Protein AF-A0A1E7XCE8-F1 (afdb_monomer_lite)

pLDDT: mean 71.46, std 15.87, range [41.97, 92.0]

Radius of gyration: 20.76 Å; chains: 1; bounding box: 53×36×52 Å

Organism: NCBI:txid481719

Foldseek 3Di:
DDDPDQPQQQCAAPVGHNVCLVVVLCVLQVDDPPDDDDSHRDDNDDVSSVVVSVVSNVVVVVVVVVVVPPPVVVVVVVVCVVDPDDD

Sequence (87 aa):
MRRQFTDDVYKPTSYMTLEQFYKSLQRDTGVDDSFFMFDYPVPENEDEYQQAVKLVKYIISSSHNKSKSSNEELADLQEAIKHPKRK

Secondary structure (DSSP, 8-state):
----SSTTTTSPPSS--HHHHHHHHHHHH---TT----SPPPPSSHHHHHHHHHHHHHHHHHHHHHTTTHHHHHHHHHHHHH-----

Structure (mmCIF, N/CA/C/O backbone):
data_AF-A0A1E7XCE8-F1
#
_entry.id   AF-A0A1E7XCE8-F1
#
loop_
_atom_site.group_PDB
_atom_site.id
_atom_site.type_symbol
_atom_site.label_atom_id
_atom_site.label_alt_id
_atom_site.label_comp_id
_atom_site.label_asym_id
_atom_site.label_entity_id
_atom_site.label_seq_id
_atom_site.pdbx_PDB_ins_code
_atom_site.Cartn_x
_atom_site.Cartn_y
_atom_site.Cartn_z
_atom_site.occupancy
_atom_site.B_iso_or_equiv
_atom_site.auth_seq_id
_atom_site.auth_comp_id
_atom_site.auth_asym_id
_atom_site.auth_atom_id
_atom_site.pdbx_PDB_model_num
ATOM 1 N N . MET A 1 1 ? -11.079 18.342 -24.963 1.00 41.97 1 MET A N 1
ATOM 2 C CA . MET A 1 1 ? -9.863 17.590 -24.587 1.00 41.97 1 MET A CA 1
ATOM 3 C C . MET A 1 1 ? -10.179 16.794 -23.322 1.00 41.97 1 MET A C 1
ATOM 5 O O . MET A 1 1 ? -10.372 17.400 -22.277 1.00 41.97 1 MET A O 1
ATOM 9 N N . ARG A 1 2 ? -10.406 15.476 -23.427 1.00 45.09 2 ARG A N 1
ATOM 10 C CA . ARG A 1 2 ? -10.824 14.610 -22.305 1.00 45.09 2 ARG A CA 1
ATOM 11 C C . ARG A 1 2 ? -9.598 13.879 -21.734 1.00 45.09 2 ARG A C 1
ATOM 13 O O . ARG A 1 2 ? -8.989 13.106 -22.453 1.00 45.09 2 ARG A O 1
ATOM 20 N N . ARG A 1 3 ? -9.283 14.177 -20.466 1.00 44.28 3 ARG A N 1
ATOM 21 C CA . ARG A 1 3 ? -8.593 13.360 -19.439 1.00 44.28 3 ARG A CA 1
ATOM 22 C C . ARG A 1 3 ? -7.484 12.406 -19.933 1.00 44.28 3 ARG A C 1
ATOM 24 O O . ARG A 1 3 ? -7.768 11.265 -20.259 1.00 44.28 3 ARG A O 1
ATOM 31 N N . GLN A 1 4 ? -6.226 12.852 -19.870 1.00 47.94 4 GLN A N 1
ATOM 32 C CA . GLN A 1 4 ? -5.016 12.007 -19.961 1.00 47.94 4 GLN A CA 1
ATOM 33 C C . GLN A 1 4 ? -4.427 11.652 -18.573 1.00 47.94 4 GLN A C 1
ATOM 35 O O . GLN A 1 4 ? -3.255 11.326 -18.468 1.00 47.94 4 GLN A O 1
ATOM 40 N N . PHE A 1 5 ? -5.204 11.747 -17.488 1.00 51.31 5 PHE A N 1
ATOM 41 C CA . PHE A 1 5 ? -4.658 11.717 -16.118 1.00 51.31 5 PHE A CA 1
ATOM 42 C C . PHE A 1 5 ? -4.741 10.368 -15.387 1.00 51.31 5 PHE A C 1
ATOM 44 O O . PHE A 1 5 ? -4.305 10.297 -14.248 1.00 51.31 5 PHE A O 1
ATOM 51 N N . THR A 1 6 ? -5.282 9.310 -15.995 1.00 52.94 6 THR A N 1
ATOM 52 C CA . THR A 1 6 ? -5.505 8.032 -15.284 1.00 52.94 6 THR A CA 1
ATOM 53 C C . THR A 1 6 ? -4.622 6.890 -15.767 1.00 52.94 6 THR A C 1
ATOM 55 O O . THR A 1 6 ? -4.392 5.954 -15.019 1.00 52.94 6 THR A O 1
ATOM 58 N N . ASP A 1 7 ? -4.104 6.940 -16.996 1.00 54.56 7 ASP A N 1
ATOM 59 C CA . ASP A 1 7 ? -3.356 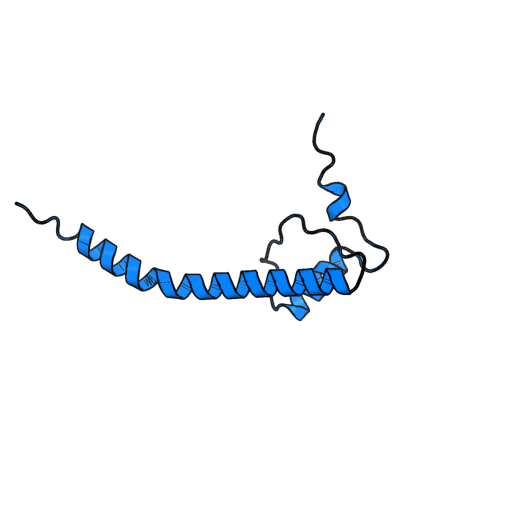5.803 -17.551 1.00 54.56 7 ASP A CA 1
ATOM 60 C C . ASP A 1 7 ? -1.976 5.640 -16.906 1.00 54.56 7 ASP A C 1
ATOM 62 O O . ASP A 1 7 ? -1.475 4.532 -16.785 1.00 54.56 7 ASP A O 1
ATOM 66 N N . ASP A 1 8 ? -1.359 6.741 -16.475 1.00 60.38 8 ASP A N 1
ATOM 67 C CA . ASP A 1 8 ? 0.023 6.730 -15.989 1.00 60.38 8 ASP A CA 1
ATOM 68 C C . ASP A 1 8 ? 0.162 6.143 -14.581 1.00 60.38 8 ASP A C 1
ATOM 70 O O . ASP A 1 8 ? 1.139 5.477 -14.267 1.00 60.38 8 ASP A O 1
ATOM 74 N N . VAL A 1 9 ? -0.878 6.310 -13.767 1.00 63.47 9 VAL A N 1
ATOM 75 C CA . VAL A 1 9 ? -0.936 5.853 -12.376 1.00 63.47 9 VAL A CA 1
ATOM 76 C C . VAL A 1 9 ? -0.925 4.323 -12.287 1.00 63.47 9 VAL A C 1
ATOM 78 O O . VAL A 1 9 ? -0.340 3.751 -11.374 1.00 63.47 9 VAL A O 1
ATOM 81 N N . TYR A 1 10 ? -1.546 3.646 -13.252 1.00 69.19 10 TYR A N 1
ATOM 82 C CA . TYR A 1 10 ? -1.718 2.192 -13.245 1.00 69.19 10 TYR A CA 1
ATOM 83 C C . TYR A 1 10 ? -0.671 1.445 -14.072 1.00 69.19 10 TYR A C 1
ATOM 85 O O . TYR A 1 10 ? -0.724 0.213 -14.167 1.00 69.19 10 TYR A O 1
ATOM 93 N N . LYS A 1 11 ? 0.274 2.163 -14.688 1.00 77.12 11 LYS A N 1
ATOM 94 C CA . LYS A 1 11 ? 1.322 1.525 -15.479 1.00 77.12 11 LYS A CA 1
ATOM 95 C C . LYS A 1 11 ? 2.257 0.736 -14.571 1.00 77.12 11 LYS A C 1
ATOM 97 O O . LYS A 1 11 ? 2.649 1.227 -13.516 1.00 77.12 11 LYS A O 1
ATOM 102 N N . PRO A 1 12 ? 2.641 -0.485 -14.973 1.00 80.12 12 PRO A N 1
ATOM 103 C CA . PRO A 1 12 ? 3.695 -1.198 -14.277 1.00 80.12 12 PRO A CA 1
ATOM 104 C C . PRO A 1 12 ? 4.991 -0.392 -14.373 1.00 80.12 12 PRO A C 1
ATOM 106 O O . PRO A 1 12 ? 5.324 0.139 -15.435 1.00 80.12 12 PRO A O 1
ATOM 109 N N . THR A 1 13 ? 5.724 -0.333 -13.272 1.00 83.50 13 THR A N 1
ATOM 110 C CA . THR A 1 13 ? 7.049 0.280 -13.229 1.00 83.50 13 THR A CA 1
ATOM 111 C C . THR A 1 13 ? 8.115 -0.795 -13.408 1.00 83.50 13 THR A C 1
ATOM 113 O O . THR A 1 13 ? 7.836 -1.997 -13.393 1.00 83.50 13 THR A O 1
ATOM 116 N N . SER A 1 14 ? 9.372 -0.375 -13.541 1.00 86.12 14 SER A N 1
ATOM 117 C CA . SER A 1 14 ? 10.516 -1.297 -13.517 1.00 86.12 14 SER A CA 1
ATOM 118 C C . SER A 1 14 ? 10.666 -2.031 -12.178 1.00 86.12 14 SER A C 1
ATOM 120 O O . SER A 1 14 ? 11.378 -3.031 -12.111 1.00 86.12 14 SER A O 1
ATOM 122 N N . TYR A 1 15 ? 10.029 -1.530 -11.116 1.00 88.50 15 TYR A N 1
ATOM 123 C CA . TYR A 1 15 ? 10.119 -2.083 -9.772 1.00 88.50 15 TYR A CA 1
ATOM 124 C C . TYR A 1 15 ? 9.022 -3.110 -9.496 1.00 88.50 15 TYR A C 1
ATOM 126 O O . TYR A 1 15 ? 9.321 -4.205 -9.019 1.00 88.50 15 TYR A O 1
ATOM 134 N N . MET A 1 16 ? 7.764 -2.792 -9.817 1.00 87.62 16 MET A N 1
ATOM 135 C CA . MET A 1 16 ? 6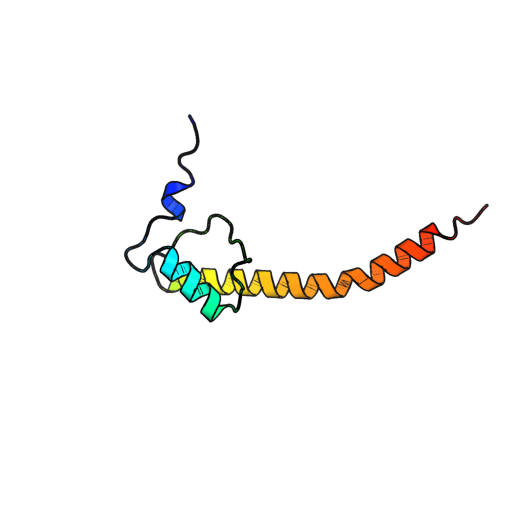.653 -3.720 -9.621 1.00 87.62 16 MET A CA 1
ATOM 136 C C . MET A 1 16 ? 5.470 -3.451 -10.552 1.00 87.62 16 MET A C 1
ATOM 138 O O . MET A 1 16 ? 5.316 -2.375 -11.127 1.00 87.62 16 MET A O 1
ATOM 142 N N . THR A 1 17 ? 4.596 -4.447 -10.688 1.00 88.69 17 THR A N 1
ATOM 143 C CA . THR A 1 17 ? 3.304 -4.272 -11.363 1.00 88.69 17 THR A CA 1
ATOM 144 C C . THR A 1 17 ? 2.246 -3.736 -10.403 1.00 88.69 17 THR A C 1
ATOM 146 O O . THR A 1 17 ? 2.361 -3.880 -9.186 1.00 88.69 17 THR A O 1
ATOM 149 N N . LEU A 1 18 ? 1.157 -3.192 -10.949 1.00 84.88 18 LEU A N 1
ATOM 150 C CA . LEU A 1 18 ? -0.000 -2.775 -10.157 1.00 84.88 18 LEU A CA 1
ATOM 151 C C . LEU A 1 18 ? -0.548 -3.909 -9.272 1.00 84.88 18 LEU A C 1
ATOM 153 O O . LEU A 1 18 ? -0.865 -3.700 -8.105 1.00 84.88 18 LEU A O 1
ATOM 157 N N . GLU A 1 19 ? -0.620 -5.132 -9.803 1.00 85.25 19 GLU A N 1
ATOM 158 C CA . GLU A 1 19 ? -1.088 -6.292 -9.037 1.00 85.25 19 GLU A CA 1
ATOM 159 C C . GLU A 1 19 ? -0.143 -6.623 -7.871 1.00 85.25 19 GLU A C 1
ATOM 161 O O . GLU A 1 19 ? -0.592 -6.906 -6.759 1.00 85.25 19 GLU A O 1
ATOM 166 N N . GLN A 1 20 ? 1.170 -6.564 -8.106 1.00 88.50 20 GLN A N 1
ATOM 167 C CA . GLN A 1 20 ? 2.170 -6.780 -7.060 1.00 88.50 20 GLN A CA 1
ATOM 168 C C . GLN A 1 20 ? 2.118 -5.689 -5.997 1.00 88.50 20 GLN A C 1
ATOM 170 O O . GLN A 1 20 ? 2.255 -5.999 -4.812 1.00 88.50 20 GLN A O 1
ATOM 175 N N . PHE A 1 21 ? 1.881 -4.444 -6.409 1.00 87.81 21 PHE A N 1
ATOM 176 C CA . PHE A 1 21 ? 1.710 -3.322 -5.502 1.00 87.81 21 PHE A CA 1
ATOM 177 C C . PHE A 1 21 ? 0.531 -3.554 -4.560 1.00 87.81 21 PHE A C 1
ATOM 179 O O . PHE A 1 21 ? 0.728 -3.560 -3.346 1.00 87.81 21 PHE A O 1
ATOM 186 N N . TYR A 1 22 ? -0.657 -3.858 -5.093 1.00 85.00 22 TYR A N 1
ATOM 187 C CA . TYR A 1 22 ? -1.836 -4.122 -4.267 1.00 85.00 22 TYR A CA 1
ATOM 188 C C . TYR A 1 22 ? -1.641 -5.316 -3.329 1.00 85.00 22 TYR A C 1
ATOM 190 O O . TYR A 1 22 ? -1.898 -5.192 -2.133 1.00 85.00 22 TYR A O 1
ATOM 198 N N . LYS A 1 23 ? -1.119 -6.444 -3.827 1.00 87.06 23 LYS A N 1
ATOM 199 C CA . LYS A 1 23 ? -0.880 -7.640 -2.999 1.00 87.06 23 LYS A CA 1
ATOM 200 C C . LYS A 1 23 ? 0.120 -7.383 -1.872 1.00 87.06 23 LYS A C 1
ATOM 202 O O . LYS A 1 23 ? -0.098 -7.809 -0.738 1.00 87.06 23 LYS A O 1
ATOM 207 N N . SER A 1 24 ? 1.222 -6.699 -2.175 1.00 89.25 24 SER A N 1
ATOM 208 C CA . SER A 1 24 ? 2.258 -6.395 -1.179 1.00 89.25 24 SER A CA 1
ATOM 209 C C . SER A 1 24 ? 1.725 -5.424 -0.135 1.00 89.25 24 SER A C 1
ATOM 211 O O . SER A 1 24 ? 1.896 -5.637 1.064 1.00 89.25 24 SER A O 1
ATOM 213 N N . LEU A 1 25 ? 0.987 -4.412 -0.581 1.00 87.44 25 LEU A N 1
ATOM 214 C CA . LEU A 1 25 ? 0.398 -3.429 0.301 1.00 87.44 25 LEU A CA 1
ATOM 215 C C . LEU A 1 25 ? -0.658 -4.045 1.229 1.00 87.44 25 LEU A C 1
ATOM 217 O O . LEU A 1 25 ? -0.632 -3.767 2.427 1.00 87.44 25 LEU A O 1
ATOM 221 N N . GLN A 1 26 ? -1.544 -4.906 0.719 1.00 85.81 26 GLN A N 1
ATOM 222 C CA . GLN A 1 26 ? -2.503 -5.665 1.532 1.00 85.81 26 GLN A CA 1
ATOM 223 C C . GLN A 1 26 ? -1.789 -6.467 2.619 1.00 85.81 26 GLN A C 1
ATOM 225 O O . GLN A 1 26 ? -2.130 -6.356 3.796 1.00 85.81 26 GLN A O 1
ATOM 230 N N . ARG A 1 27 ? -0.735 -7.204 2.249 1.00 88.12 27 ARG A N 1
ATOM 231 C CA . ARG A 1 27 ? 0.076 -7.979 3.196 1.00 88.12 27 ARG A CA 1
ATOM 232 C C . ARG A 1 27 ? 0.714 -7.099 4.275 1.00 88.12 27 ARG A C 1
ATOM 234 O O . ARG A 1 27 ? 0.691 -7.461 5.448 1.00 88.12 27 ARG A O 1
ATOM 241 N N . ASP A 1 28 ? 1.278 -5.958 3.894 1.00 88.81 28 ASP A N 1
ATOM 242 C CA . ASP A 1 28 ? 2.117 -5.150 4.788 1.00 88.81 28 ASP A CA 1
ATOM 243 C C . ASP A 1 28 ? 1.313 -4.140 5.634 1.00 88.81 28 ASP A C 1
ATOM 245 O O . ASP A 1 28 ? 1.811 -3.615 6.644 1.00 88.81 28 ASP A O 1
ATOM 249 N N . THR A 1 29 ? 0.071 -3.853 5.235 1.00 85.75 29 THR A N 1
ATOM 250 C CA . THR A 1 29 ? -0.847 -2.933 5.930 1.00 85.75 29 THR A CA 1
ATOM 251 C C . THR A 1 29 ? -2.034 -3.635 6.590 1.00 85.75 29 THR A C 1
ATOM 253 O O . THR A 1 29 ? -2.630 -3.054 7.495 1.00 85.75 29 THR A O 1
ATOM 256 N N . GLY A 1 30 ? -2.337 -4.878 6.202 1.00 84.75 30 GLY A N 1
ATOM 257 C CA . GLY A 1 30 ? -3.459 -5.656 6.726 1.00 84.75 30 GLY A CA 1
ATOM 258 C C . GLY A 1 30 ? -4.827 -5.176 6.238 1.00 84.75 30 GLY A C 1
ATOM 259 O O . GLY A 1 30 ? -5.821 -5.439 6.907 1.00 84.75 30 GLY A O 1
ATOM 260 N N . VAL A 1 31 ? -4.883 -4.432 5.127 1.00 81.38 31 VAL A N 1
ATOM 261 C CA . VAL A 1 31 ? -6.153 -4.010 4.523 1.00 81.38 31 VAL A CA 1
ATOM 262 C C . VAL A 1 31 ? -6.781 -5.131 3.707 1.00 81.38 31 VAL A C 1
ATOM 264 O O . VAL A 1 31 ? -6.089 -5.828 2.967 1.00 81.38 31 VAL A O 1
ATOM 267 N N . ASP A 1 32 ? -8.099 -5.265 3.814 1.00 75.38 32 ASP A N 1
ATOM 268 C CA . ASP A 1 32 ? -8.896 -6.166 2.983 1.00 75.38 32 ASP A CA 1
ATOM 269 C C . ASP A 1 32 ? -9.064 -5.641 1.546 1.00 75.38 32 ASP A C 1
ATOM 271 O O . ASP A 1 32 ? -8.898 -4.449 1.272 1.00 75.38 32 ASP A O 1
ATOM 275 N N . ASP A 1 33 ? -9.511 -6.511 0.633 1.00 67.00 33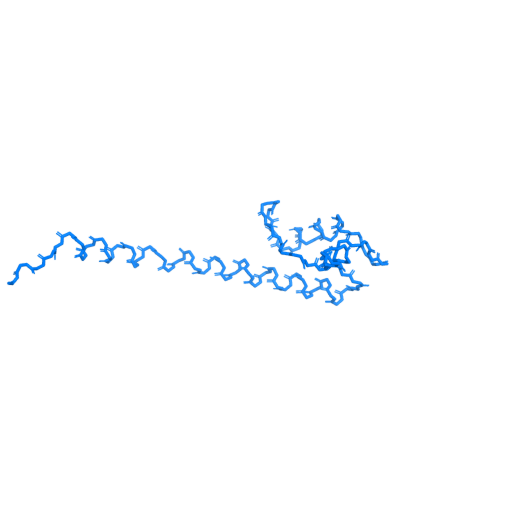 ASP A N 1
ATOM 276 C CA . ASP A 1 33 ? -9.809 -6.196 -0.779 1.00 67.00 33 ASP A CA 1
ATOM 277 C C . ASP A 1 33 ? -10.835 -5.066 -0.978 1.00 67.00 33 ASP A C 1
ATOM 279 O O . ASP A 1 33 ? -10.962 -4.508 -2.065 1.00 67.00 33 ASP A O 1
ATOM 283 N N . SER A 1 34 ? -11.575 -4.705 0.074 1.00 66.88 34 SER A N 1
ATOM 284 C CA . SER A 1 34 ? -12.527 -3.587 0.058 1.00 66.88 34 SER A CA 1
ATOM 285 C C . SER A 1 34 ? -11.861 -2.217 0.231 1.00 66.88 34 SER A C 1
ATOM 28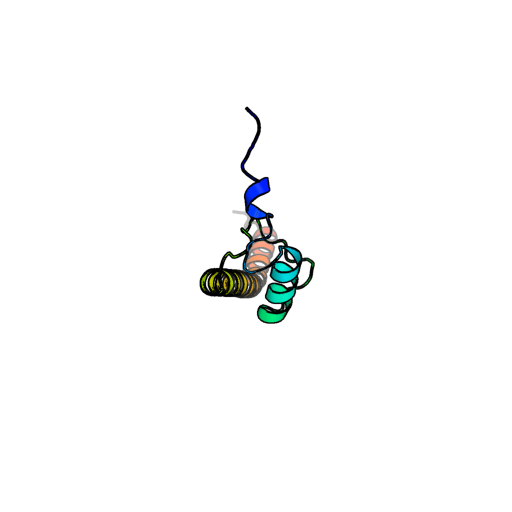7 O O . SER A 1 34 ? -12.527 -1.187 0.096 1.00 66.88 34 SER A O 1
ATOM 289 N N . PHE A 1 35 ? -10.565 -2.175 0.554 1.00 67.31 35 PHE A N 1
ATOM 290 C CA . PHE A 1 35 ? -9.822 -0.932 0.701 1.00 67.31 35 PHE A CA 1
ATOM 291 C C . PHE A 1 35 ? -9.472 -0.361 -0.675 1.00 67.31 35 PHE A C 1
ATOM 293 O O . PHE A 1 35 ? -8.419 -0.629 -1.252 1.00 67.31 35 PHE A O 1
ATOM 300 N N . PHE A 1 36 ? -10.383 0.454 -1.204 1.00 62.88 36 PHE A N 1
ATOM 301 C CA . PHE A 1 36 ? -10.132 1.237 -2.405 1.00 62.88 36 PHE A CA 1
ATOM 302 C C . PHE A 1 36 ? -9.093 2.313 -2.106 1.00 62.88 36 PHE A C 1
ATOM 304 O O . PHE A 1 36 ? -9.376 3.316 -1.447 1.00 62.88 36 PHE A O 1
ATOM 311 N N . MET A 1 37 ? -7.886 2.126 -2.628 1.00 62.69 37 MET A N 1
ATOM 312 C CA . MET A 1 37 ? -6.970 3.242 -2.783 1.00 62.69 37 MET A CA 1
ATOM 313 C C . MET A 1 37 ? -7.404 4.075 -3.982 1.00 62.69 37 MET A C 1
ATOM 315 O O . MET A 1 37 ? -7.612 3.542 -5.071 1.00 62.69 37 MET A O 1
ATOM 319 N N . PHE A 1 38 ? -7.526 5.385 -3.763 1.00 62.56 38 PHE A N 1
ATOM 320 C CA . PHE A 1 38 ? -7.539 6.401 -4.821 1.00 62.56 38 PHE A CA 1
ATOM 321 C C . PHE A 1 38 ? -6.388 6.168 -5.812 1.00 62.56 38 PHE A C 1
ATOM 323 O O . PHE A 1 38 ? -5.452 5.465 -5.446 1.00 62.56 38 PHE A O 1
ATOM 330 N N . ASP A 1 39 ? -6.456 6.763 -7.014 1.00 66.94 39 ASP A N 1
ATOM 331 C CA . ASP A 1 39 ? -5.432 6.755 -8.080 1.00 66.94 39 ASP A CA 1
ATOM 332 C C . ASP A 1 39 ? -3.995 6.987 -7.544 1.00 66.94 39 ASP A C 1
ATOM 334 O O . ASP A 1 39 ? -3.436 8.080 -7.651 1.00 66.94 39 ASP A O 1
ATOM 338 N N . TYR A 1 40 ? -3.397 5.964 -6.934 1.00 75.44 40 TYR A N 1
ATOM 339 C CA . TYR A 1 40 ? -2.070 6.002 -6.347 1.00 75.44 40 TYR A CA 1
ATOM 340 C C . TYR A 1 40 ? -1.120 5.331 -7.329 1.00 75.44 40 TYR A C 1
ATOM 342 O O . TYR A 1 40 ? -1.362 4.173 -7.688 1.00 75.44 40 TYR A O 1
ATOM 350 N N . PRO A 1 41 ? -0.084 6.045 -7.792 1.00 82.12 41 PRO A N 1
ATOM 351 C CA . PRO A 1 41 ? 0.790 5.533 -8.829 1.00 82.12 41 PRO A CA 1
ATOM 352 C C . PRO A 1 41 ? 1.513 4.281 -8.347 1.00 82.12 41 PRO A C 1
ATOM 354 O O . PRO A 1 41 ? 1.896 4.182 -7.179 1.00 82.12 41 PRO A O 1
ATOM 357 N N . VAL A 1 42 ? 1.698 3.318 -9.250 1.00 85.50 42 VAL A N 1
ATOM 358 C CA . VAL A 1 42 ? 2.548 2.159 -8.968 1.00 85.50 42 VAL A CA 1
ATOM 359 C C . VAL A 1 42 ? 3.951 2.672 -8.604 1.00 85.50 42 VAL A C 1
ATOM 361 O O . VAL A 1 42 ? 4.494 3.479 -9.354 1.00 85.50 42 VAL A O 1
ATOM 364 N N . PRO A 1 43 ? 4.547 2.234 -7.480 1.00 88.06 43 PRO A N 1
ATOM 365 C CA . PRO A 1 43 ? 5.847 2.735 -7.041 1.00 88.0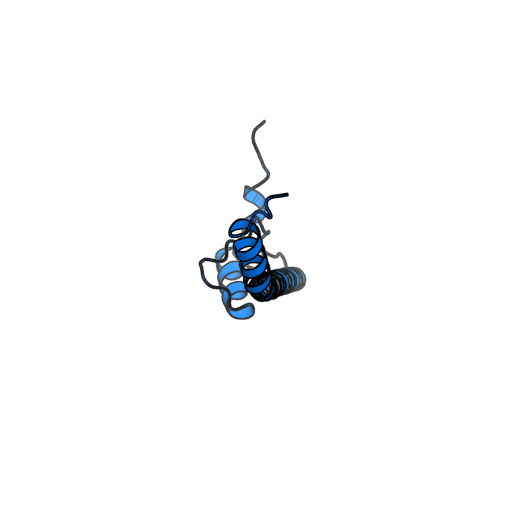6 43 PRO A CA 1
ATOM 366 C C . PRO A 1 43 ? 6.964 2.416 -8.033 1.00 88.06 43 PRO A C 1
ATOM 368 O O . PRO A 1 43 ? 7.070 1.277 -8.495 1.00 88.06 43 PRO A O 1
ATOM 371 N N . GLU A 1 44 ? 7.849 3.371 -8.305 1.00 88.31 44 GLU A N 1
ATOM 372 C CA . GLU A 1 44 ? 9.033 3.172 -9.153 1.00 88.31 44 GLU A CA 1
ATOM 373 C C . GLU A 1 44 ? 10.239 2.613 -8.383 1.00 88.31 44 GLU A C 1
ATOM 375 O O . GLU A 1 44 ? 11.222 2.182 -8.988 1.00 88.31 44 GLU A O 1
ATOM 380 N N . ASN A 1 45 ? 10.181 2.617 -7.049 1.00 91.12 45 ASN A N 1
ATOM 381 C CA . ASN A 1 45 ? 11.262 2.202 -6.157 1.00 91.12 45 ASN A CA 1
ATOM 382 C C . ASN A 1 45 ? 10.742 1.843 -4.747 1.00 91.12 45 ASN A C 1
ATOM 384 O O . ASN A 1 45 ? 9.561 2.010 -4.427 1.00 91.12 45 ASN A O 1
ATOM 388 N N . GLU A 1 46 ? 11.638 1.335 -3.894 1.00 90.31 46 GLU A N 1
ATOM 389 C CA . GLU A 1 46 ? 11.308 0.927 -2.522 1.00 90.31 46 GLU A CA 1
ATOM 390 C C . GLU A 1 46 ? 10.889 2.107 -1.632 1.00 90.31 46 GLU A C 1
ATOM 392 O O . GLU A 1 46 ? 9.957 1.968 -0.840 1.00 90.31 46 GLU A O 1
ATOM 397 N N . ASP A 1 47 ? 11.524 3.274 -1.770 1.00 92.00 47 ASP A N 1
ATOM 398 C CA . ASP A 1 47 ? 11.184 4.463 -0.982 1.00 92.00 47 ASP A CA 1
ATOM 399 C C . ASP A 1 47 ? 9.727 4.896 -1.207 1.00 92.00 47 ASP A C 1
ATOM 401 O O . ASP A 1 47 ? 8.991 5.132 -0.244 1.00 92.00 47 ASP A O 1
ATOM 405 N N . GLU A 1 48 ? 9.277 4.932 -2.462 1.00 89.62 48 GLU A N 1
ATOM 406 C CA . GLU A 1 48 ? 7.884 5.218 -2.823 1.00 89.62 48 GLU A CA 1
ATOM 407 C C . GLU A 1 48 ? 6.917 4.165 -2.282 1.00 89.62 48 GLU A C 1
ATOM 409 O O . GLU A 1 48 ? 5.866 4.503 -1.728 1.00 89.62 48 GLU A O 1
ATOM 414 N N . TYR A 1 49 ? 7.290 2.885 -2.349 1.00 90.56 49 TYR A N 1
ATOM 415 C CA . TYR A 1 49 ? 6.485 1.817 -1.763 1.00 90.56 49 TYR A CA 1
ATOM 416 C C . TYR A 1 49 ? 6.316 2.001 -0.247 1.00 90.56 49 TYR A C 1
ATOM 418 O O . TYR A 1 49 ? 5.203 1.918 0.282 1.00 90.56 49 TYR A O 1
ATOM 426 N N . GLN A 1 50 ? 7.392 2.332 0.470 1.00 90.62 50 GLN A N 1
ATOM 427 C CA . GLN A 1 50 ? 7.331 2.594 1.909 1.00 90.62 50 GLN A CA 1
ATOM 428 C C . GLN A 1 50 ? 6.482 3.828 2.241 1.00 90.62 50 GLN A C 1
ATOM 430 O O . GLN A 1 50 ? 5.807 3.854 3.277 1.00 90.62 50 GLN A O 1
ATOM 435 N N . GLN A 1 51 ? 6.476 4.853 1.382 1.00 89.69 51 GLN A N 1
ATOM 436 C CA . GLN A 1 51 ? 5.574 5.997 1.532 1.00 89.69 51 GLN A CA 1
ATOM 437 C C . GLN A 1 51 ? 4.106 5.587 1.377 1.00 89.69 51 GLN A C 1
ATOM 439 O O . GLN A 1 51 ? 3.282 5.983 2.208 1.00 89.69 51 GLN A O 1
ATOM 444 N N . ALA A 1 52 ? 3.786 4.742 0.393 1.00 87.44 52 ALA A N 1
ATOM 445 C CA . ALA A 1 52 ? 2.442 4.202 0.205 1.00 87.44 52 ALA A CA 1
ATOM 446 C C . ALA A 1 52 ? 1.963 3.418 1.439 1.00 87.44 52 ALA A C 1
ATOM 448 O O . ALA A 1 52 ? 0.880 3.677 1.969 1.00 87.44 52 ALA A O 1
ATOM 449 N N . VAL A 1 53 ? 2.807 2.523 1.968 1.00 89.56 53 VAL A N 1
ATOM 450 C CA . VAL A 1 53 ? 2.525 1.744 3.187 1.00 89.56 53 VAL A CA 1
ATOM 451 C C . VAL A 1 53 ? 2.251 2.663 4.383 1.00 89.56 53 VAL A C 1
ATOM 453 O O . VAL A 1 53 ? 1.288 2.450 5.125 1.00 89.56 53 VAL A O 1
ATOM 456 N N . LYS A 1 54 ? 3.075 3.702 4.582 1.00 89.81 54 LYS A N 1
ATOM 457 C CA . LYS A 1 54 ? 2.899 4.677 5.674 1.00 89.81 54 LYS A CA 1
ATOM 458 C C . LYS A 1 54 ? 1.581 5.437 5.553 1.00 89.81 54 LYS A C 1
ATOM 460 O O . LYS A 1 54 ? 0.869 5.568 6.550 1.00 89.81 54 LYS A O 1
ATOM 465 N N . LEU A 1 55 ? 1.248 5.910 4.352 1.00 86.31 55 LEU A N 1
ATOM 466 C CA . LEU A 1 55 ? 0.008 6.638 4.087 1.00 86.31 55 LEU A CA 1
ATOM 467 C C . LEU A 1 55 ? -1.217 5.774 4.406 1.00 86.31 55 LEU A C 1
ATOM 469 O O . LEU A 1 55 ? -2.132 6.209 5.103 1.00 86.31 55 LEU A O 1
ATOM 473 N N . VAL A 1 56 ? -1.208 4.526 3.950 1.00 84.88 56 VAL A N 1
ATOM 474 C CA . VAL A 1 56 ? -2.310 3.583 4.154 1.00 84.88 56 VAL A CA 1
ATOM 475 C C . VAL A 1 56 ? -2.480 3.259 5.637 1.00 84.88 56 VAL A C 1
ATOM 477 O O . VAL A 1 56 ? -3.583 3.385 6.170 1.00 84.88 56 VAL A O 1
ATOM 480 N N . LYS A 1 57 ? -1.385 2.970 6.354 1.00 86.12 57 LYS A N 1
ATOM 481 C CA . LYS A 1 57 ? -1.415 2.780 7.815 1.00 86.12 57 LYS A CA 1
ATOM 482 C C . LYS A 1 57 ? -1.971 3.998 8.550 1.00 86.12 57 LYS A C 1
ATOM 484 O O . LYS A 1 57 ? -2.751 3.835 9.491 1.00 86.12 57 LYS A O 1
ATOM 489 N N . TYR A 1 58 ? -1.614 5.207 8.119 1.00 85.31 58 TYR A N 1
ATOM 490 C CA . TYR A 1 58 ? -2.153 6.444 8.683 1.00 85.31 58 TYR A CA 1
ATOM 491 C C . TYR A 1 58 ? -3.668 6.580 8.460 1.00 85.31 58 TYR A C 1
ATOM 493 O O . TYR A 1 58 ? -4.395 6.914 9.400 1.00 85.31 58 TYR A O 1
ATOM 501 N N . ILE A 1 59 ? -4.162 6.271 7.256 1.00 82.31 59 ILE A N 1
ATOM 502 C CA . ILE A 1 59 ? -5.595 6.320 6.921 1.00 82.31 59 ILE A CA 1
ATOM 503 C C . ILE A 1 59 ? -6.387 5.318 7.770 1.00 82.31 59 ILE A C 1
ATOM 505 O O . ILE A 1 59 ? -7.377 5.701 8.395 1.00 82.31 59 ILE A O 1
ATOM 509 N N . ILE A 1 60 ? -5.932 4.063 7.858 1.00 80.69 60 ILE A N 1
ATOM 510 C CA . ILE A 1 60 ? -6.595 3.018 8.659 1.00 80.69 60 ILE A CA 1
ATOM 511 C C . ILE A 1 60 ? -6.632 3.423 10.133 1.00 80.69 60 ILE A C 1
ATOM 513 O O . ILE A 1 60 ? -7.683 3.369 10.773 1.00 80.69 60 ILE A O 1
ATOM 517 N N . SER A 1 61 ? -5.498 3.890 10.664 1.00 80.50 61 SER A N 1
ATOM 518 C CA . SER A 1 61 ? -5.384 4.314 12.065 1.00 80.50 61 SER A CA 1
ATOM 519 C C . SER A 1 61 ? -6.287 5.511 12.373 1.00 80.50 61 SER A C 1
ATOM 521 O O . SER A 1 61 ? -6.886 5.589 13.446 1.00 80.50 61 SER A O 1
ATOM 523 N N . SER A 1 62 ? -6.431 6.441 11.428 1.00 73.81 62 SER A N 1
ATOM 524 C CA . SER A 1 62 ? -7.319 7.600 11.571 1.00 73.81 62 SER A CA 1
ATOM 525 C C . SER A 1 62 ? -8.796 7.210 11.479 1.00 73.81 62 SER A C 1
ATOM 527 O O . SER A 1 62 ? -9.621 7.736 12.227 1.00 73.81 62 SER A O 1
ATOM 529 N N . SER A 1 63 ? -9.139 6.254 10.610 1.00 64.88 63 SER A N 1
ATOM 530 C CA . SER A 1 63 ? -10.503 5.730 10.487 1.00 64.88 63 SER A CA 1
ATOM 531 C C . SER A 1 63 ? -10.934 4.978 11.749 1.00 64.88 63 SER A C 1
ATOM 533 O O . SER A 1 63 ? -12.037 5.186 12.254 1.00 64.88 63 SER A O 1
ATOM 535 N N . HIS A 1 64 ? -10.037 4.173 12.328 1.00 57.25 64 HIS A N 1
ATOM 536 C CA . HIS A 1 64 ? -10.302 3.454 13.576 1.00 57.25 64 HIS A CA 1
ATOM 537 C C . HIS A 1 64 ? -10.544 4.418 14.753 1.00 57.25 64 HIS A C 1
ATOM 539 O O . HIS A 1 64 ? -11.422 4.184 15.582 1.00 57.25 64 HIS A O 1
ATOM 545 N N . ASN A 1 65 ? -9.822 5.543 14.801 1.00 54.44 65 ASN A N 1
ATOM 546 C CA . ASN A 1 65 ? -10.013 6.558 15.840 1.00 54.44 65 ASN A CA 1
ATOM 547 C C . ASN A 1 65 ? -11.315 7.362 15.686 1.00 54.44 65 ASN A C 1
ATOM 549 O O . ASN A 1 65 ? -11.907 7.739 16.695 1.00 54.44 65 ASN A O 1
ATOM 553 N N . LYS A 1 66 ? -11.823 7.572 14.462 1.00 50.00 66 LYS A N 1
ATOM 554 C CA . LYS A 1 66 ? -13.134 8.220 14.265 1.00 50.00 66 LYS A CA 1
ATOM 555 C C . LYS A 1 66 ? -14.303 7.367 14.763 1.00 50.00 66 LYS A C 1
ATOM 557 O O . LYS A 1 66 ? -15.268 7.923 15.276 1.00 50.00 66 LYS A O 1
ATOM 562 N N . SER A 1 67 ? -14.201 6.038 14.703 1.00 45.22 67 SER A N 1
ATOM 563 C CA . SER A 1 67 ? -15.283 5.156 15.166 1.00 45.22 67 SER A CA 1
ATOM 564 C C . SER A 1 67 ? -15.467 5.135 16.690 1.00 45.22 67 SER A C 1
ATOM 566 O O . SER A 1 67 ? -16.511 4.682 17.156 1.00 45.22 67 SER A O 1
ATOM 568 N N . LYS A 1 68 ? -14.498 5.626 17.479 1.00 46.31 68 LYS A N 1
ATOM 569 C CA . LYS A 1 68 ? -14.657 5.765 18.938 1.00 46.31 68 LYS A CA 1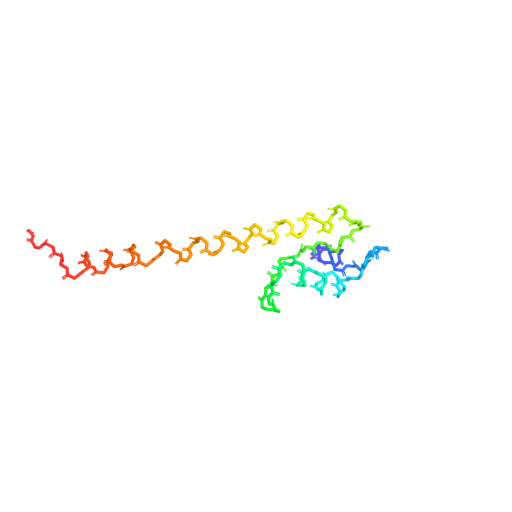
ATOM 570 C C . LYS A 1 68 ? -15.364 7.050 19.365 1.00 46.31 68 LYS A C 1
ATOM 572 O O . LYS A 1 68 ? -15.875 7.083 20.474 1.00 46.31 68 LYS A O 1
ATOM 577 N N . SER A 1 69 ? -15.435 8.071 18.508 1.00 46.81 69 SER A N 1
ATOM 578 C CA . SER A 1 69 ? -15.991 9.378 18.891 1.00 46.81 69 SER A CA 1
ATOM 579 C C . SER A 1 69 ? -17.482 9.542 18.568 1.00 46.81 69 SER A C 1
ATOM 581 O O . SER A 1 69 ? -18.113 10.461 19.071 1.00 46.81 69 SER A O 1
ATOM 583 N N . SER A 1 70 ? -18.074 8.672 17.740 1.00 53.28 70 SER A N 1
ATOM 584 C CA . SER A 1 70 ? -19.436 8.894 17.220 1.00 53.28 70 SER A CA 1
ATOM 585 C C . SER A 1 70 ? -20.572 8.325 18.075 1.00 53.28 70 SER A C 1
ATOM 587 O O . SER A 1 70 ? -21.720 8.692 17.845 1.00 53.28 70 SER A O 1
ATOM 589 N N . ASN A 1 71 ? -20.304 7.445 19.046 1.00 53.50 71 ASN A N 1
ATOM 590 C CA . ASN A 1 71 ? -21.382 6.840 19.843 1.00 53.50 71 ASN A CA 1
ATOM 591 C C . ASN A 1 71 ? -21.868 7.730 20.996 1.00 53.50 71 ASN A C 1
ATOM 593 O O . ASN A 1 71 ? -23.048 7.675 21.330 1.00 53.50 71 ASN A O 1
ATOM 597 N N . GLU A 1 72 ? -21.005 8.567 21.577 1.00 54.38 72 GLU A N 1
ATOM 598 C CA . GLU A 1 72 ? -21.407 9.472 22.664 1.00 54.38 72 GLU A CA 1
ATOM 599 C C . GLU A 1 72 ? -22.141 10.716 22.125 1.00 54.38 72 GLU A C 1
ATOM 601 O O . GLU A 1 72 ? -23.190 11.077 22.651 1.00 54.38 72 GLU A O 1
ATOM 606 N N . GLU A 1 73 ? -21.696 11.300 21.002 1.00 52.31 73 GLU A N 1
ATOM 607 C CA . GLU A 1 73 ? -22.382 12.447 20.370 1.00 52.31 73 GLU A CA 1
ATOM 608 C C . GLU A 1 73 ? -23.786 12.102 19.834 1.00 52.31 73 GLU A C 1
ATOM 610 O O . GLU A 1 73 ? -24.692 12.936 19.877 1.00 52.31 73 GLU A O 1
ATOM 615 N N . LEU A 1 74 ? -24.007 10.871 19.351 1.00 54.34 74 LEU A N 1
ATOM 616 C CA . LEU A 1 74 ? -25.324 10.449 18.856 1.00 54.34 74 LEU A CA 1
ATOM 617 C C . LEU A 1 74 ? -26.348 10.236 19.980 1.00 54.34 74 LEU A C 1
ATOM 619 O O . LEU A 1 74 ? -27.545 10.413 19.740 1.00 54.34 74 LEU A O 1
ATOM 623 N N . ALA A 1 75 ? -25.905 9.872 21.187 1.00 59.66 75 ALA A N 1
ATOM 624 C CA . ALA A 1 75 ? -26.785 9.726 22.343 1.00 59.66 75 ALA A CA 1
ATOM 625 C C . ALA A 1 75 ? -27.265 11.096 22.856 1.00 59.66 75 ALA A C 1
ATOM 627 O O . ALA A 1 75 ? -28.464 11.280 23.076 1.00 59.66 75 ALA A O 1
ATOM 628 N N . ASP A 1 76 ? -26.358 12.073 22.941 1.00 58.84 76 ASP A N 1
ATOM 629 C CA . ASP A 1 76 ? -26.658 13.431 23.417 1.00 58.84 76 ASP A CA 1
ATOM 630 C C . ASP A 1 76 ? -27.628 14.170 22.469 1.00 58.84 76 ASP A C 1
ATOM 632 O O . ASP A 1 76 ? -28.605 14.796 22.892 1.00 58.84 76 ASP A O 1
ATOM 636 N N . LEU A 1 77 ? -27.453 13.995 21.151 1.00 59.03 77 LEU A N 1
ATOM 637 C CA . LEU A 1 77 ? -28.353 14.560 20.139 1.00 59.03 77 LEU A CA 1
ATOM 638 C C . LEU A 1 77 ? -29.752 13.919 20.149 1.00 59.03 77 LEU A C 1
ATOM 640 O O . LEU A 1 77 ? -30.747 14.617 19.941 1.00 59.03 77 LEU A O 1
ATOM 644 N N . GLN A 1 78 ? -29.866 12.611 20.405 1.00 59.56 78 GLN A N 1
ATOM 645 C CA . GLN A 1 78 ? -31.175 11.950 20.505 1.00 59.56 78 GLN A CA 1
ATOM 646 C C . GLN A 1 78 ? -31.952 12.378 21.755 1.00 59.56 78 GLN A C 1
ATOM 648 O O . GLN A 1 78 ? -33.180 12.508 21.696 1.00 59.56 78 GLN A O 1
ATOM 653 N N . GLU A 1 79 ? -31.263 12.630 22.869 1.00 57.94 79 GLU A N 1
ATOM 654 C CA . GLU A 1 79 ? -31.896 13.115 24.096 1.00 57.94 79 GLU A CA 1
ATOM 655 C C . GLU A 1 79 ? -32.386 14.567 23.941 1.00 57.94 79 GLU A C 1
ATOM 657 O O . GLU A 1 79 ? -33.521 14.885 24.314 1.00 57.94 79 GLU A O 1
ATOM 662 N N . ALA A 1 80 ? -31.606 15.420 23.264 1.00 60.00 80 ALA A N 1
ATOM 663 C CA . ALA A 1 80 ? -31.978 16.804 22.964 1.00 60.00 80 ALA A CA 1
ATOM 664 C C . ALA A 1 80 ? -33.218 16.931 22.052 1.00 60.00 80 ALA A C 1
ATOM 666 O O . ALA A 1 80 ? -34.017 17.856 22.216 1.00 60.00 80 ALA A O 1
ATOM 667 N N . ILE A 1 81 ? -33.424 15.994 21.117 1.00 60.88 81 ILE A N 1
ATOM 668 C CA . ILE A 1 81 ? -34.589 15.993 20.211 1.00 60.88 81 ILE A CA 1
ATOM 669 C C . ILE A 1 81 ? -35.864 15.493 20.919 1.00 60.88 81 ILE A C 1
ATOM 671 O O . ILE A 1 81 ? -36.967 15.925 20.576 1.00 60.88 81 ILE A O 1
ATOM 675 N N . LYS A 1 82 ? -35.750 14.619 21.931 1.00 60.09 82 LYS A N 1
ATOM 676 C CA . LYS A 1 82 ? -36.914 14.074 22.661 1.00 60.09 82 LYS A CA 1
ATOM 677 C C . LYS A 1 82 ? -37.571 15.065 23.625 1.00 60.09 82 LYS A C 1
ATOM 679 O O . LYS A 1 82 ? -38.756 14.914 23.919 1.00 60.09 82 LYS A O 1
ATOM 684 N N . HIS A 1 83 ? -36.851 16.088 24.083 1.00 60.41 83 HIS A N 1
ATOM 685 C CA . HIS A 1 83 ? -37.383 17.101 24.996 1.00 60.41 83 HIS A CA 1
ATOM 686 C C . HIS A 1 83 ? -37.182 18.528 24.463 1.00 60.41 83 HIS A C 1
ATOM 688 O O . HIS A 1 83 ? -36.358 19.274 24.999 1.00 60.41 83 HIS A O 1
ATOM 694 N N . PRO A 1 84 ? -37.977 18.985 23.474 1.00 52.75 84 PRO A N 1
ATOM 695 C CA . PRO A 1 84 ? -38.063 20.410 23.200 1.00 52.75 84 PRO A CA 1
ATOM 696 C C . PRO A 1 84 ? -38.689 21.078 24.430 1.00 52.75 84 PRO A C 1
ATOM 698 O O . PRO A 1 84 ? -39.885 20.933 24.701 1.00 52.75 84 PRO A O 1
ATOM 701 N N . LYS A 1 85 ? -37.865 21.769 25.227 1.00 53.91 85 LYS A N 1
ATOM 702 C CA . LYS A 1 85 ? -38.325 22.594 26.349 1.00 53.91 85 LYS A CA 1
ATOM 703 C C . LYS A 1 85 ? -39.367 23.580 25.817 1.00 53.91 85 LYS A C 1
ATOM 705 O O . LYS A 1 85 ? -39.021 24.546 25.146 1.00 53.91 85 LYS A O 1
ATOM 710 N N . ARG A 1 86 ? -40.642 23.328 26.132 1.00 47.75 86 ARG A N 1
ATOM 711 C CA . ARG A 1 86 ? -41.709 24.327 26.046 1.00 47.75 86 ARG A CA 1
ATOM 712 C C . ARG A 1 86 ? -41.341 25.462 27.005 1.00 47.75 86 ARG A C 1
ATOM 714 O O . ARG A 1 86 ? -41.309 25.247 28.216 1.00 47.75 86 ARG A O 1
ATOM 721 N N . LYS A 1 87 ? -41.033 26.632 26.458 1.00 48.88 87 LYS A N 1
ATOM 722 C CA . LYS A 1 87 ? -41.136 27.918 27.144 1.00 48.88 87 LYS A CA 1
ATOM 723 C C . LYS A 1 87 ? -42.086 28.791 26.348 1.00 48.88 87 LYS A C 1
ATOM 725 O O . LYS A 1 87 ? -42.016 28.709 25.103 1.00 48.88 87 LYS A O 1
#